Protein AF-X1C020-F1 (afdb_monomer_lite)

Secondary structure (DSSP, 8-state):
----PBPPHHHHHHHH-BTTB--GGG-TTS-HHHHHHH--GGG-BHHHHHHHHHHHHEETTTTEEPHHHHHHHSTTTT--HHHHHHHHHHHHHHHHHHTT--HHHHHHHHHTTT-SSGGG--HHHHHHHHHHHHT------

Organism: NCBI:txid412755

pLDDT: mean 83.7, std 11.17, range [45.34, 94.75]

Foldseek 3Di:
DPPQAAADPVLLCQADNDDPGHHVLRDQQDEPVNNVVCPDNRVHGNVSSVVQCCQAPNDVVVPGHHQVNVCVVPVVHGRYQVVLLVVLLVLLVVLCVVLVPDQVNVCVLCVVVPDRDSVPDHNVSSVVSNVCSVPDDPPPD

Sequence (141 aa):
ETEVEPASDKQKDFIYGVGDKKGIVDSHLITKAEVKRIGKAKDLSKEKASKILAWWWGDKDKNIVGEREKREKNPKVGESDLERREALMKEVLALMKKNYIHKPLQKKMYKKYQKDDIKDLAFEELEELKETLEHYVPDWK

Radius of gyration: 21.6 Å; chains: 1; bounding box: 48×32×69 Å

Structure (mmCIF, N/CA/C/O backbone):
data_AF-X1C020-F1
#
_entry.id   AF-X1C020-F1
#
loop_
_atom_site.group_PDB
_atom_site.id
_atom_site.type_symbol
_atom_site.label_atom_id
_atom_site.label_alt_id
_atom_site.label_comp_id
_atom_site.label_asym_id
_atom_site.label_entity_id
_atom_site.label_seq_id
_atom_site.pdbx_PDB_ins_code
_atom_site.Cartn_x
_atom_site.Cartn_y
_atom_site.Cartn_z
_atom_site.occupancy
_atom_site.B_iso_or_equiv
_atom_site.auth_seq_id
_atom_site.auth_comp_id
_atom_site.auth_asym_id
_atom_site.auth_atom_id
_atom_site.pdbx_PDB_model_num
ATOM 1 N N . GLU A 1 1 ? -9.989 -13.153 36.507 1.00 45.34 1 GLU A N 1
ATOM 2 C CA . GLU A 1 1 ? -9.694 -12.736 35.122 1.00 45.34 1 GLU A CA 1
ATOM 3 C C . GLU A 1 1 ? -9.921 -11.241 35.020 1.00 45.34 1 GLU A C 1
ATOM 5 O O . GLU A 1 1 ? -10.879 -10.755 35.605 1.00 45.34 1 GLU A O 1
ATOM 10 N N . THR A 1 2 ? -9.038 -10.495 34.364 1.00 55.66 2 THR A N 1
ATOM 11 C CA . THR A 1 2 ? -9.333 -9.105 34.001 1.00 55.66 2 THR A CA 1
ATOM 12 C C . THR A 1 2 ? -10.330 -9.145 32.851 1.00 55.66 2 THR A C 1
ATOM 14 O O . THR A 1 2 ? -9.967 -9.538 31.744 1.00 55.66 2 THR A O 1
ATOM 17 N N . GLU A 1 3 ? -11.590 -8.797 33.113 1.00 61.81 3 GLU A N 1
ATOM 18 C CA . GLU A 1 3 ? -12.581 -8.609 32.053 1.00 61.81 3 GLU A CA 1
ATOM 19 C C . GLU A 1 3 ? -12.056 -7.560 31.073 1.00 61.81 3 GLU A C 1
ATOM 21 O O . GLU A 1 3 ? -11.848 -6.393 31.412 1.00 61.81 3 GLU A O 1
ATOM 26 N N . VAL A 1 4 ? -11.782 -7.995 29.847 1.00 76.81 4 VAL A N 1
ATOM 27 C CA . VAL A 1 4 ? -11.331 -7.103 28.788 1.00 76.81 4 VAL A CA 1
ATOM 28 C C . VAL A 1 4 ? -12.571 -6.465 28.177 1.00 76.81 4 VAL A C 1
ATOM 30 O O . VAL A 1 4 ? -13.311 -7.114 27.441 1.00 76.81 4 VAL A O 1
ATOM 33 N N . GLU A 1 5 ? -12.797 -5.188 28.484 1.00 88.25 5 GLU A N 1
ATOM 34 C CA . GLU A 1 5 ? -13.943 -4.445 27.958 1.00 88.25 5 GLU A CA 1
ATOM 35 C C . GLU A 1 5 ? -13.882 -4.404 26.412 1.00 88.25 5 GLU A C 1
ATOM 37 O O . GLU A 1 5 ? -12.847 -4.015 25.838 1.00 88.25 5 GLU A O 1
ATOM 42 N N . PRO A 1 6 ? -14.955 -4.804 25.705 1.00 92.12 6 PRO A N 1
ATOM 43 C CA . PRO A 1 6 ? -14.989 -4.762 24.249 1.00 92.12 6 PRO A CA 1
ATOM 44 C C . PRO A 1 6 ? -14.949 -3.317 23.742 1.00 92.12 6 PRO A C 1
ATOM 46 O O . PRO A 1 6 ? -15.392 -2.386 24.412 1.00 92.12 6 PRO A O 1
ATOM 49 N N . ALA A 1 7 ? -14.420 -3.117 22.535 1.00 93.69 7 ALA A N 1
ATOM 50 C CA . ALA A 1 7 ? -14.436 -1.809 21.895 1.00 93.69 7 ALA A CA 1
ATOM 51 C C . ALA A 1 7 ? -15.876 -1.333 21.684 1.00 93.69 7 ALA A C 1
ATOM 53 O O . ALA A 1 7 ? -16.747 -2.120 21.295 1.00 93.69 7 ALA A O 1
ATOM 54 N N . SER A 1 8 ? -16.109 -0.038 21.901 1.00 94.38 8 SER A N 1
ATOM 55 C CA . SER A 1 8 ? -17.407 0.557 21.602 1.00 94.38 8 SER A CA 1
ATOM 56 C C . SER A 1 8 ? -17.663 0.536 20.100 1.00 94.38 8 SER A C 1
ATOM 58 O O . SER A 1 8 ? -16.724 0.539 19.298 1.00 94.38 8 SER A O 1
ATOM 60 N N . ASP A 1 9 ? -18.934 0.550 19.708 1.00 93.31 9 ASP A N 1
ATOM 61 C CA . ASP A 1 9 ? -19.298 0.551 18.289 1.00 93.31 9 ASP A CA 1
ATOM 62 C C . ASP A 1 9 ? -18.676 1.751 17.581 1.00 93.31 9 ASP A C 1
ATOM 64 O O . ASP A 1 9 ? -17.951 1.579 16.613 1.00 93.31 9 ASP A O 1
ATOM 68 N N . LYS A 1 10 ? -18.733 2.934 18.200 1.00 92.19 10 LYS A N 1
ATOM 69 C CA . LYS A 1 10 ? -18.061 4.135 17.690 1.00 92.19 10 LYS A CA 1
ATOM 70 C C . LYS A 1 10 ? -16.564 3.929 17.415 1.00 92.19 10 LYS A C 1
ATOM 72 O O . LYS A 1 10 ? -16.049 4.450 16.433 1.00 92.19 10 LYS A O 1
ATOM 77 N N . GLN A 1 11 ? -15.837 3.196 18.263 1.00 93.62 11 GLN A N 1
ATOM 78 C CA . GLN A 1 11 ? -14.420 2.902 18.015 1.00 93.62 11 GLN A CA 1
ATOM 79 C C . GLN A 1 11 ? -14.225 1.925 16.851 1.00 93.62 11 GLN A C 1
ATOM 81 O O . GLN A 1 11 ? -13.308 2.107 16.048 1.00 93.62 11 GLN A O 1
ATOM 86 N N . LYS A 1 12 ? -15.075 0.897 16.755 1.00 94.06 12 LYS A N 1
ATOM 87 C CA . LYS A 1 12 ? -15.059 -0.055 15.637 1.00 94.06 12 LYS A CA 1
ATOM 88 C C . LYS A 1 12 ? -15.375 0.658 14.328 1.00 94.06 12 LYS A C 1
ATOM 90 O O . LYS A 1 12 ? -14.661 0.437 13.359 1.00 94.06 12 LYS A O 1
ATOM 95 N N . ASP A 1 13 ? -16.336 1.571 14.334 1.00 94.75 13 ASP A N 1
ATOM 96 C CA . ASP A 1 13 ? -16.742 2.362 13.176 1.00 94.75 13 ASP A CA 1
ATOM 97 C C . ASP A 1 13 ? -15.577 3.183 12.615 1.00 94.75 13 ASP A C 1
ATOM 99 O O . ASP A 1 13 ? -15.361 3.222 11.408 1.00 94.75 13 ASP A O 1
ATOM 103 N N . PHE A 1 14 ? -14.761 3.798 13.476 1.00 94.19 14 PHE A N 1
ATOM 104 C CA . PHE A 1 14 ? -13.571 4.525 13.023 1.00 94.19 14 PHE A CA 1
ATOM 105 C C . PHE A 1 14 ? -12.480 3.608 12.454 1.00 94.19 14 PHE A C 1
ATOM 107 O O . PHE A 1 14 ? -11.713 4.029 11.588 1.00 94.19 14 PHE A O 1
ATOM 114 N N . ILE A 1 15 ? -12.375 2.369 12.937 1.00 94.44 15 ILE A N 1
ATOM 115 C CA . ILE A 1 15 ? -11.318 1.436 12.532 1.00 94.44 15 ILE A CA 1
ATOM 116 C C . ILE A 1 15 ? -11.705 0.661 11.270 1.00 94.44 15 ILE A C 1
ATOM 118 O O . ILE A 1 15 ? -10.877 0.541 10.371 1.00 94.44 15 ILE A O 1
ATOM 122 N N . TYR A 1 16 ? -12.939 0.171 11.188 1.00 94.00 16 TYR A N 1
ATOM 123 C CA . TYR A 1 16 ? -13.425 -0.720 10.130 1.00 94.00 16 TYR A CA 1
ATOM 124 C C . TYR A 1 16 ? -14.407 -0.065 9.161 1.00 94.00 16 TYR A C 1
ATOM 126 O O . TYR A 1 16 ? -14.684 -0.646 8.120 1.00 94.00 16 TYR A O 1
ATOM 134 N N . GLY A 1 17 ? -14.928 1.116 9.491 1.00 90.38 17 GLY A N 1
ATOM 135 C CA . GLY A 1 17 ? -15.954 1.769 8.693 1.00 90.38 17 GLY A CA 1
ATOM 136 C C . GLY A 1 17 ? -17.377 1.324 9.035 1.00 90.38 17 GLY A C 1
ATOM 137 O O . GLY A 1 17 ? -17.592 0.340 9.740 1.00 90.38 17 GLY A O 1
ATOM 138 N N . VAL A 1 18 ? -18.361 2.075 8.532 1.00 89.19 18 VAL A N 1
ATOM 139 C CA . VAL A 1 18 ? -19.802 1.778 8.642 1.00 89.19 18 VAL A CA 1
ATOM 140 C C . VAL A 1 18 ? -20.507 2.191 7.364 1.00 89.19 18 VAL A C 1
ATOM 142 O O . VAL A 1 18 ? -20.425 3.355 6.961 1.00 89.19 18 VAL A O 1
ATOM 145 N N . GLY A 1 19 ? -21.256 1.262 6.765 1.00 82.69 19 GLY A N 1
ATOM 146 C CA . GLY A 1 19 ? -21.907 1.494 5.476 1.00 82.69 19 GLY A CA 1
ATOM 147 C C . GLY A 1 19 ? -20.865 1.899 4.434 1.00 82.69 19 GLY A C 1
ATOM 148 O O . GLY A 1 19 ? -19.885 1.187 4.238 1.00 82.69 19 GLY A O 1
ATOM 149 N N . ASP A 1 20 ? -21.035 3.078 3.838 1.00 78.94 20 ASP A N 1
ATOM 150 C CA . ASP A 1 20 ? -20.106 3.623 2.838 1.00 78.94 20 ASP A CA 1
ATOM 151 C C . ASP A 1 20 ? -18.895 4.363 3.442 1.00 78.94 20 ASP A C 1
ATOM 153 O O . ASP A 1 20 ? -17.988 4.790 2.721 1.00 78.94 20 ASP A O 1
ATOM 157 N N . LYS A 1 21 ? -18.860 4.564 4.767 1.00 79.81 21 LYS A N 1
ATOM 158 C CA . LYS A 1 21 ? -17.747 5.257 5.428 1.00 79.81 21 LYS A CA 1
ATOM 159 C C . LYS A 1 21 ? -16.585 4.295 5.618 1.00 79.81 21 LYS A C 1
ATOM 161 O O . LYS A 1 21 ? -16.703 3.354 6.390 1.00 79.81 21 LYS A O 1
ATOM 166 N N . LYS A 1 22 ? -15.461 4.586 4.965 1.00 87.19 22 LYS A N 1
ATOM 167 C CA . LYS A 1 22 ? -14.202 3.838 5.081 1.00 87.19 22 LYS A CA 1
ATOM 168 C C . LYS A 1 22 ? -13.538 4.032 6.443 1.00 87.19 22 LYS A C 1
ATOM 170 O O . LYS A 1 22 ? -13.455 5.161 6.935 1.00 87.19 22 LYS A O 1
ATOM 175 N N . GLY A 1 23 ? -13.040 2.940 7.017 1.00 90.44 23 GLY A N 1
ATOM 176 C CA . GLY A 1 23 ? -12.269 2.955 8.258 1.00 90.44 23 GLY A CA 1
ATOM 177 C C . GLY A 1 23 ? -10.765 3.101 8.029 1.00 90.44 23 GLY A C 1
ATOM 178 O O . GLY A 1 23 ? -10.279 3.206 6.903 1.00 90.44 23 GLY A O 1
ATOM 179 N N . ILE A 1 24 ? -10.005 3.052 9.124 1.00 92.56 24 ILE A N 1
ATOM 180 C CA . ILE A 1 24 ? -8.538 2.950 9.102 1.00 92.56 24 ILE A CA 1
ATOM 181 C C . ILE A 1 24 ? -8.072 1.784 8.221 1.00 92.56 24 ILE A C 1
ATOM 183 O O . ILE A 1 24 ? -7.138 1.953 7.442 1.00 92.56 24 ILE A O 1
ATOM 187 N N . VAL A 1 25 ? -8.725 0.621 8.317 1.00 89.50 25 VAL A N 1
ATOM 188 C CA . VAL A 1 25 ? -8.330 -0.591 7.577 1.00 89.50 25 VAL A CA 1
ATOM 189 C C . VAL A 1 25 ? -8.495 -0.480 6.060 1.00 89.50 25 VAL A C 1
ATOM 191 O O . VAL A 1 25 ? -7.864 -1.240 5.330 1.00 89.50 25 VAL A O 1
ATOM 194 N N . ASP A 1 26 ? -9.301 0.474 5.595 1.00 85.00 26 ASP A N 1
ATOM 195 C CA . ASP A 1 26 ? -9.553 0.737 4.175 1.00 85.00 26 ASP A CA 1
ATOM 196 C C . ASP A 1 26 ? -8.696 1.886 3.631 1.00 85.00 26 ASP A C 1
ATOM 198 O O . ASP A 1 26 ? -8.864 2.315 2.485 1.00 85.00 26 ASP A O 1
ATOM 202 N N . SER A 1 27 ? -7.813 2.449 4.459 1.00 84.62 27 SER A N 1
ATOM 203 C CA . SER A 1 27 ? -6.924 3.515 4.025 1.00 84.62 27 SER A CA 1
ATOM 204 C C . SER A 1 27 ? -5.917 3.002 2.993 1.00 84.62 27 SER A C 1
ATOM 206 O O . SER A 1 27 ? -5.234 2.006 3.198 1.00 84.62 27 SER A O 1
ATOM 208 N N . HIS A 1 28 ? -5.737 3.750 1.911 1.00 77.38 28 HIS A N 1
ATOM 209 C CA . HIS A 1 28 ? -4.645 3.522 0.962 1.00 77.38 28 HIS A CA 1
ATOM 210 C C . HIS A 1 28 ? -3.255 3.744 1.588 1.00 77.38 28 HIS A C 1
ATOM 212 O O . HIS A 1 28 ? -2.251 3.360 1.013 1.00 77.38 28 HIS A O 1
ATOM 218 N N . LEU A 1 29 ? -3.184 4.343 2.781 1.00 81.25 29 LEU A N 1
ATOM 219 C CA . LEU A 1 29 ? -1.935 4.532 3.517 1.00 81.25 29 LEU A CA 1
ATOM 220 C C . LEU A 1 29 ? -1.677 3.416 4.534 1.00 81.25 29 LEU A C 1
ATOM 222 O O . LEU A 1 29 ? -0.606 3.355 5.155 1.00 81.25 29 LEU A O 1
ATOM 226 N N . ILE A 1 30 ? -2.690 2.575 4.783 1.00 80.56 30 ILE A N 1
ATOM 227 C CA . ILE A 1 30 ? -2.549 1.440 5.679 1.00 80.56 30 ILE A CA 1
ATOM 228 C C . ILE A 1 30 ? -2.030 0.239 4.904 1.00 80.56 30 ILE A C 1
ATOM 230 O O . ILE A 1 30 ? -2.447 -0.074 3.789 1.00 80.56 30 ILE A O 1
ATOM 234 N N . THR A 1 31 ? -1.094 -0.472 5.510 1.00 77.69 31 THR A N 1
ATOM 235 C CA . THR A 1 31 ? -0.559 -1.691 4.918 1.00 77.69 31 THR A CA 1
ATOM 236 C C . THR A 1 31 ? -1.469 -2.876 5.231 1.00 77.69 31 THR A C 1
ATOM 238 O O . THR A 1 31 ? -2.075 -2.969 6.302 1.00 77.69 31 THR A O 1
ATOM 241 N N . LYS A 1 32 ? -1.485 -3.881 4.345 1.00 78.31 32 LYS A N 1
ATOM 242 C CA . LYS A 1 32 ? -2.178 -5.157 4.611 1.00 78.31 32 LYS A CA 1
ATOM 243 C C . LYS A 1 32 ? -1.718 -5.810 5.926 1.00 78.31 32 LYS A C 1
ATOM 245 O O . LYS A 1 32 ? -2.489 -6.526 6.562 1.00 78.31 32 LYS A O 1
ATOM 250 N N . ALA A 1 33 ? -0.470 -5.581 6.344 1.00 74.69 33 ALA A N 1
ATOM 251 C CA . ALA A 1 33 ? 0.070 -6.084 7.606 1.00 74.69 33 ALA A CA 1
ATOM 252 C C . ALA A 1 33 ? -0.549 -5.384 8.824 1.00 74.69 33 ALA A C 1
ATOM 254 O O . ALA A 1 33 ? -0.881 -6.036 9.813 1.00 74.69 33 ALA A O 1
ATOM 255 N N . GLU A 1 34 ? -0.742 -4.071 8.750 1.00 84.31 34 GLU A N 1
ATOM 256 C CA . GLU A 1 34 ? -1.387 -3.296 9.810 1.00 84.31 34 GLU A CA 1
ATOM 257 C C . GLU A 1 34 ? -2.861 -3.666 9.948 1.00 84.31 34 GLU A C 1
ATOM 259 O O . GLU A 1 34 ? -3.314 -3.904 11.066 1.00 84.31 34 GLU A O 1
ATOM 264 N N . VAL A 1 35 ? -3.567 -3.872 8.832 1.00 86.06 35 VAL A N 1
ATOM 265 C CA . VAL A 1 35 ? -4.936 -4.417 8.834 1.00 86.06 35 VAL A CA 1
ATOM 266 C C . VAL A 1 35 ? -5.000 -5.765 9.567 1.00 86.06 35 VAL A C 1
ATOM 268 O O . VAL A 1 35 ? -5.858 -5.973 10.425 1.00 86.06 35 VAL A O 1
ATOM 271 N N . LYS A 1 36 ? -4.046 -6.673 9.313 1.00 83.12 36 LYS A N 1
ATOM 272 C CA . LYS A 1 36 ? -3.967 -7.964 10.024 1.00 83.12 36 LYS A CA 1
ATOM 273 C C . LYS A 1 36 ? -3.691 -7.806 11.524 1.00 83.12 36 LYS A C 1
ATOM 275 O O . LYS A 1 36 ? -4.270 -8.542 12.317 1.00 83.12 36 LYS A O 1
ATOM 280 N N . ARG A 1 37 ? -2.827 -6.862 11.927 1.00 87.12 37 ARG A N 1
ATOM 281 C CA . ARG A 1 37 ? -2.522 -6.585 13.349 1.00 87.12 37 ARG A CA 1
ATOM 282 C C . ARG A 1 37 ? -3.717 -5.989 14.091 1.00 87.12 37 ARG A C 1
ATOM 284 O O . ARG A 1 37 ? -3.930 -6.297 15.269 1.00 87.12 37 ARG A O 1
ATOM 291 N N . ILE A 1 38 ? -4.497 -5.152 13.408 1.00 90.81 38 ILE A N 1
ATOM 292 C CA . ILE A 1 38 ? -5.750 -4.593 13.920 1.00 90.81 38 ILE A CA 1
ATOM 293 C C . ILE A 1 38 ? -6.723 -5.736 14.253 1.00 90.81 38 ILE A C 1
ATOM 295 O O . ILE A 1 38 ? -7.181 -5.825 15.398 1.00 90.81 38 ILE A O 1
ATOM 299 N N . GLY A 1 39 ? -6.896 -6.689 13.334 1.00 89.69 39 GLY A N 1
ATOM 300 C CA . GLY A 1 39 ? -7.674 -7.910 13.553 1.00 89.69 39 GLY A CA 1
ATOM 301 C C . GLY A 1 39 ? -9.127 -7.773 13.097 1.00 89.69 39 GLY A C 1
ATOM 302 O O 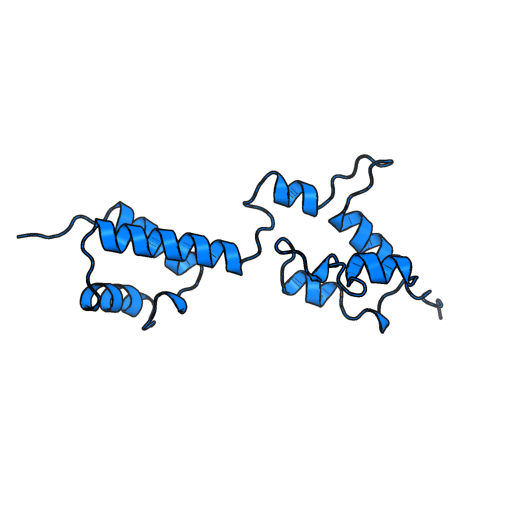. GLY A 1 39 ? -9.406 -7.075 12.128 1.00 89.69 39 GLY A O 1
ATOM 303 N N . LYS A 1 40 ? -10.052 -8.486 13.751 1.00 90.75 40 LYS A N 1
ATOM 304 C CA . LYS A 1 40 ? -11.494 -8.421 13.455 1.00 90.75 40 LYS A CA 1
ATOM 305 C C . LYS A 1 40 ? -12.208 -7.531 14.468 1.00 90.75 40 LYS A C 1
ATOM 307 O O . LYS A 1 40 ? -11.852 -7.519 15.644 1.00 90.75 40 LYS A O 1
ATOM 312 N N . ALA A 1 41 ? -13.280 -6.867 14.038 1.00 88.06 41 ALA A N 1
ATOM 313 C CA . ALA A 1 41 ? -14.058 -5.955 14.882 1.00 88.06 41 ALA A CA 1
ATOM 314 C C . ALA A 1 41 ? -14.605 -6.602 16.163 1.00 88.06 41 ALA A C 1
ATOM 316 O O . ALA A 1 41 ? -14.648 -5.960 17.210 1.00 88.06 41 ALA A O 1
ATOM 317 N N . LYS A 1 42 ? -14.982 -7.883 16.088 1.00 87.56 42 LYS A N 1
ATOM 318 C CA . LYS A 1 42 ? -15.520 -8.652 17.218 1.00 87.56 42 LYS A CA 1
ATOM 319 C C . LYS A 1 42 ? -14.496 -8.961 18.317 1.00 87.56 42 LYS A C 1
ATOM 321 O O . LYS A 1 42 ? -14.885 -9.129 19.462 1.00 87.56 42 LYS A O 1
ATOM 326 N N . ASP A 1 43 ? -13.211 -9.008 17.968 1.00 88.44 43 ASP A N 1
ATOM 327 C CA . ASP A 1 43 ? -12.121 -9.391 18.877 1.00 88.44 43 ASP A 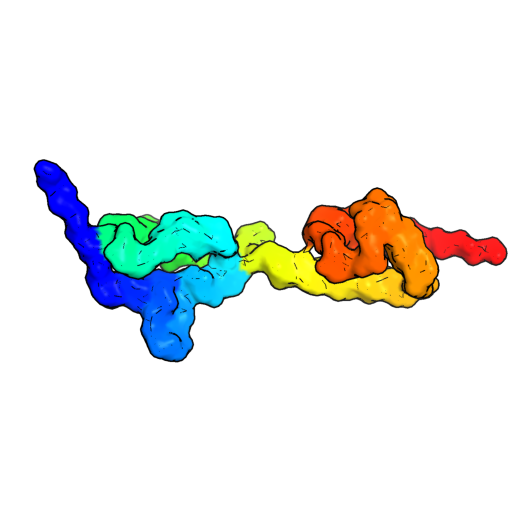CA 1
ATOM 328 C C . ASP A 1 43 ? -11.381 -8.145 19.406 1.00 88.44 43 ASP A C 1
ATOM 330 O O . ASP A 1 43 ? -10.321 -8.235 20.029 1.00 88.44 43 ASP A O 1
ATOM 334 N N . LEU A 1 44 ? -11.902 -6.952 19.098 1.00 91.56 44 LEU A N 1
ATOM 335 C CA . LEU A 1 44 ? -11.261 -5.691 19.415 1.00 91.56 44 LEU A CA 1
ATOM 336 C C . LEU A 1 44 ? -11.678 -5.217 20.809 1.00 91.56 44 LEU A C 1
ATOM 338 O O . LEU A 1 44 ? -12.850 -4.929 21.047 1.00 91.56 44 LEU A O 1
ATOM 342 N N . SER A 1 45 ? -10.708 -5.085 21.714 1.00 93.81 45 SER A N 1
ATOM 343 C CA . SER A 1 45 ? -10.918 -4.474 23.028 1.00 93.81 45 SER A CA 1
ATOM 344 C C . SER A 1 45 ? -10.891 -2.950 22.959 1.00 93.81 45 SER A C 1
ATOM 346 O O . SER A 1 45 ? -10.248 -2.365 22.082 1.00 93.81 45 SER A O 1
ATOM 348 N N . LYS A 1 46 ? -11.539 -2.294 23.923 1.00 93.00 46 LYS A N 1
ATOM 349 C CA . LYS A 1 46 ? -11.581 -0.831 24.041 1.00 93.00 46 LYS A CA 1
ATOM 350 C C . LYS A 1 46 ? -10.193 -0.211 24.120 1.00 93.00 46 LYS A C 1
ATOM 352 O O . LYS A 1 46 ? -9.925 0.786 23.454 1.00 93.00 46 LYS A O 1
ATOM 357 N N . GLU A 1 47 ? -9.294 -0.823 24.888 1.00 91.75 47 GLU A N 1
ATOM 358 C CA . GLU A 1 47 ? -7.914 -0.357 25.026 1.00 91.75 47 GLU A CA 1
ATOM 359 C C . GLU A 1 47 ? -7.144 -0.483 23.705 1.00 91.75 47 GLU A C 1
ATOM 361 O O . GLU A 1 47 ? -6.491 0.467 23.267 1.00 91.75 47 GLU A O 1
ATOM 366 N N . LYS A 1 48 ? -7.254 -1.636 23.029 1.00 92.69 48 LYS A N 1
ATOM 367 C CA . LYS A 1 48 ? -6.595 -1.858 21.737 1.00 92.69 48 LYS A CA 1
ATOM 368 C C . LYS A 1 48 ? -7.130 -0.893 20.680 1.00 92.69 48 LYS A C 1
ATOM 370 O O . LYS A 1 48 ? -6.341 -0.319 19.933 1.00 92.69 48 LYS A O 1
ATOM 375 N N . ALA A 1 49 ? -8.442 -0.674 20.648 1.00 93.50 49 ALA A N 1
ATOM 376 C CA . ALA A 1 49 ? -9.072 0.279 19.747 1.00 93.50 49 ALA A CA 1
ATOM 377 C C . ALA A 1 49 ? -8.559 1.705 19.978 1.00 93.50 49 ALA A C 1
ATOM 379 O O . ALA A 1 49 ? -8.125 2.357 19.032 1.00 93.50 49 ALA A O 1
ATOM 380 N N . SER A 1 50 ? -8.517 2.164 21.232 1.00 93.06 50 SER A N 1
ATOM 381 C CA . SER A 1 50 ? -7.965 3.478 21.581 1.00 93.06 50 SER A CA 1
ATOM 382 C C . SER A 1 50 ? -6.506 3.630 21.152 1.00 93.06 50 SER A C 1
ATOM 384 O O . SER A 1 50 ? -6.143 4.675 20.619 1.00 93.06 50 SER A O 1
ATOM 386 N N . LYS A 1 51 ? -5.677 2.588 21.314 1.00 92.31 51 LYS A N 1
ATOM 387 C CA . LYS A 1 51 ? -4.281 2.598 20.842 1.00 92.31 51 LYS A CA 1
ATOM 388 C C . LYS A 1 51 ? -4.186 2.728 19.322 1.00 92.31 51 LYS A C 1
ATOM 390 O O . LYS A 1 51 ? -3.382 3.518 18.845 1.00 92.31 51 LYS A O 1
ATOM 395 N N . ILE A 1 52 ? -5.006 1.993 18.567 1.00 94.00 52 ILE A N 1
ATOM 396 C CA . ILE A 1 52 ? -5.039 2.078 17.095 1.00 94.00 52 ILE A CA 1
ATOM 397 C C . ILE A 1 52 ? -5.476 3.475 16.646 1.00 94.00 52 ILE A C 1
ATOM 399 O O . ILE A 1 52 ? -4.846 4.057 15.766 1.00 94.00 52 ILE A O 1
ATOM 403 N N . LEU A 1 53 ? -6.521 4.026 17.268 1.00 93.62 53 LEU A N 1
ATOM 404 C CA . LEU A 1 53 ? -7.025 5.361 16.950 1.00 93.62 53 LEU A CA 1
ATOM 405 C C . LEU A 1 53 ? -5.979 6.438 17.240 1.00 93.62 53 LEU A C 1
ATOM 407 O O . LEU A 1 53 ? -5.713 7.260 16.370 1.00 93.62 53 LEU A O 1
ATOM 411 N N . ALA A 1 54 ? -5.348 6.399 18.416 1.00 92.12 54 ALA A N 1
ATOM 412 C CA . ALA A 1 54 ? -4.301 7.345 18.791 1.00 92.12 54 ALA A CA 1
ATOM 413 C C . ALA A 1 54 ? -3.049 7.201 17.915 1.00 92.12 54 ALA A C 1
ATOM 415 O O . ALA A 1 54 ? -2.438 8.196 17.542 1.00 92.12 54 ALA A O 1
ATOM 416 N N . TRP A 1 55 ? -2.670 5.976 17.545 1.00 92.12 55 TRP A N 1
ATOM 417 C CA . TRP A 1 55 ? -1.569 5.745 16.613 1.00 92.12 55 TRP A CA 1
ATOM 418 C C . TRP A 1 55 ? -1.865 6.348 15.239 1.00 92.12 55 TRP A C 1
ATOM 420 O O . TRP A 1 55 ? -1.035 7.074 14.698 1.00 92.12 55 TRP A O 1
ATOM 430 N N . TRP A 1 56 ? -3.044 6.080 14.679 1.00 93.19 56 TRP A N 1
ATOM 431 C CA . TRP A 1 56 ? -3.373 6.496 13.320 1.00 93.19 56 TRP A CA 1
ATOM 432 C C . TRP A 1 56 ? -3.667 7.996 13.210 1.00 93.19 56 TRP A C 1
ATOM 434 O O . TRP A 1 56 ? -3.114 8.669 12.341 1.00 93.19 56 TRP A O 1
ATOM 444 N N . TRP A 1 57 ? -4.503 8.524 14.108 1.00 91.44 57 TRP A N 1
ATOM 445 C CA . TRP A 1 57 ? -4.988 9.909 14.084 1.00 91.44 57 TRP A CA 1
ATOM 446 C C . TRP A 1 57 ? -4.174 10.873 14.945 1.00 91.44 57 TRP A C 1
ATOM 448 O O . TRP A 1 57 ? -4.286 12.083 14.765 1.00 91.44 57 TRP A O 1
ATOM 458 N N . GLY A 1 58 ? -3.342 10.355 15.847 1.00 91.00 58 GLY A N 1
ATOM 459 C CA . GLY A 1 58 ? -2.633 11.170 16.822 1.00 91.00 58 GLY A CA 1
ATOM 460 C C . GLY A 1 58 ? -3.517 11.576 17.997 1.00 91.00 58 GLY A C 1
ATOM 461 O O . GLY A 1 58 ? -4.659 11.139 18.143 1.00 91.00 58 GLY A O 1
ATOM 462 N N . ASP A 1 59 ? -2.961 12.431 18.845 1.00 86.06 59 ASP A N 1
ATOM 463 C CA . ASP A 1 59 ? -3.628 13.015 20.005 1.00 86.06 59 ASP A CA 1
ATOM 464 C C . ASP A 1 59 ? -3.187 14.478 20.117 1.00 86.06 59 ASP A C 1
ATOM 466 O O . ASP A 1 59 ? -2.046 14.768 20.483 1.00 86.06 59 ASP A O 1
ATOM 470 N N . LYS A 1 60 ? -4.082 15.403 19.750 1.00 76.44 60 LYS A N 1
ATOM 471 C CA . LYS A 1 60 ? -3.777 16.841 19.716 1.00 76.44 60 LYS A CA 1
ATOM 472 C C . LYS A 1 60 ? -3.547 17.414 21.108 1.00 76.44 60 LYS A C 1
ATOM 474 O O . LYS A 1 60 ? -2.645 18.227 21.271 1.00 76.44 60 LYS A O 1
ATOM 479 N N . ASP A 1 61 ? -4.293 16.942 22.102 1.00 81.44 61 ASP A N 1
ATOM 480 C CA . ASP A 1 61 ? -4.172 17.412 23.484 1.00 81.44 61 ASP A CA 1
ATOM 481 C C . ASP A 1 61 ? -2.820 17.003 24.090 1.00 81.44 61 ASP A C 1
ATOM 483 O O . ASP A 1 61 ? -2.307 17.654 24.999 1.00 81.44 61 ASP A O 1
ATOM 487 N N . LYS A 1 62 ? -2.202 15.948 23.542 1.00 80.88 62 LYS A N 1
ATOM 488 C CA . LYS A 1 62 ? -0.869 15.461 23.924 1.00 80.88 62 LYS A CA 1
ATOM 489 C C . LYS A 1 62 ? 0.233 15.797 22.919 1.00 80.88 62 LYS A C 1
ATOM 491 O O . LYS A 1 62 ? 1.343 15.289 23.063 1.00 80.88 62 LYS A O 1
ATOM 496 N N . ASN A 1 63 ? -0.046 16.624 21.909 1.00 83.44 63 ASN A N 1
ATOM 497 C CA . ASN A 1 63 ? 0.888 16.949 20.823 1.00 83.44 63 ASN A CA 1
ATOM 498 C C . ASN A 1 63 ? 1.484 15.713 20.107 1.00 83.44 63 ASN A C 1
ATOM 500 O O . ASN A 1 63 ? 2.620 15.741 19.633 1.00 83.44 63 ASN A O 1
ATOM 504 N N . ILE A 1 64 ? 0.731 14.613 20.012 1.00 85.25 64 ILE A N 1
ATOM 505 C CA . ILE A 1 64 ? 1.142 13.399 19.299 1.00 85.25 64 ILE A CA 1
ATOM 506 C C . ILE A 1 64 ? 0.642 13.485 17.859 1.00 85.25 64 ILE A C 1
ATOM 508 O O . ILE A 1 64 ? -0.562 13.466 17.609 1.00 85.25 64 ILE A O 1
ATOM 512 N N . VAL A 1 65 ? 1.568 13.524 16.903 1.00 86.94 65 VAL A N 1
ATOM 513 C CA . VAL A 1 65 ? 1.246 13.481 15.470 1.00 86.94 65 VAL A CA 1
ATOM 514 C C . VAL A 1 65 ? 0.867 12.057 15.062 1.00 86.94 65 VAL A C 1
ATOM 516 O O . VAL A 1 65 ? 1.624 11.110 15.311 1.00 86.94 65 VAL A O 1
ATOM 519 N N . GLY A 1 66 ? -0.285 11.918 14.407 1.00 90.06 66 GLY A N 1
ATOM 520 C CA . GLY A 1 66 ? -0.789 10.642 13.912 1.00 90.06 66 GLY A CA 1
ATOM 521 C C . GLY A 1 66 ? 0.058 10.061 12.789 1.00 90.06 66 GLY A C 1
ATOM 522 O O . GLY A 1 66 ? 0.644 10.779 11.980 1.00 90.06 66 GLY A O 1
ATOM 523 N N . GLU A 1 67 ? 0.105 8.736 12.722 1.00 87.75 67 GLU A N 1
ATOM 524 C CA . GLU A 1 67 ? 0.815 8.008 11.680 1.00 87.75 67 GLU A CA 1
ATOM 525 C C . GLU A 1 67 ? 0.282 8.358 10.288 1.00 87.75 67 GLU A C 1
ATOM 527 O O . GLU A 1 67 ? 1.070 8.547 9.367 1.00 87.75 67 GLU A O 1
ATOM 532 N N . ARG A 1 68 ? -1.034 8.558 10.147 1.00 88.00 68 ARG A N 1
ATOM 533 C CA . ARG A 1 68 ? -1.632 9.039 8.900 1.00 88.00 68 ARG A CA 1
ATOM 534 C C . ARG A 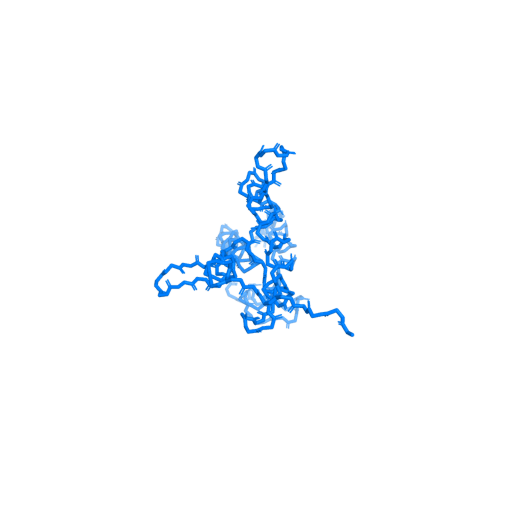1 68 ? -1.001 10.356 8.444 1.00 88.00 68 ARG A C 1
ATOM 536 O O . ARG A 1 68 ? -0.572 10.469 7.305 1.00 88.00 68 ARG A O 1
ATOM 543 N N . GLU A 1 69 ? -0.906 11.329 9.345 1.00 87.25 69 GLU A N 1
ATOM 544 C CA . GLU A 1 69 ? -0.377 12.659 9.035 1.00 87.25 69 GLU A CA 1
ATOM 545 C C . GLU A 1 69 ? 1.119 12.612 8.675 1.00 87.25 69 GLU A C 1
ATOM 547 O O . GLU A 1 69 ? 1.564 13.317 7.770 1.00 87.25 69 GLU A O 1
ATOM 552 N N . LYS A 1 70 ? 1.906 11.747 9.333 1.00 84.06 70 LYS A N 1
ATOM 553 C CA . LYS A 1 70 ? 3.317 11.515 8.966 1.00 84.06 70 LYS A CA 1
ATOM 554 C C . LYS A 1 70 ? 3.443 10.959 7.551 1.00 84.06 70 LYS A C 1
ATOM 556 O O . LYS A 1 70 ? 4.330 11.376 6.808 1.00 84.06 70 LYS A O 1
ATOM 561 N N . ARG A 1 71 ? 2.555 10.026 7.209 1.00 80.12 71 ARG A N 1
ATOM 562 C CA . ARG A 1 71 ? 2.543 9.326 5.926 1.00 80.12 71 ARG A CA 1
ATOM 563 C C . ARG A 1 71 ? 2.100 10.222 4.775 1.00 80.12 71 ARG A C 1
ATOM 565 O O . ARG A 1 71 ? 2.692 10.203 3.705 1.00 80.12 71 ARG A O 1
ATOM 572 N N . GLU A 1 72 ? 1.135 11.097 5.042 1.00 77.00 72 GLU A N 1
ATOM 573 C CA . GLU A 1 72 ? 0.694 12.129 4.099 1.00 77.00 72 GLU A CA 1
ATOM 574 C C . GLU A 1 72 ? 1.777 13.197 3.844 1.00 77.00 72 GLU A C 1
ATOM 576 O O . GLU A 1 72 ? 1.934 13.649 2.713 1.00 77.00 72 GLU A O 1
ATOM 581 N N . LYS A 1 73 ? 2.552 13.606 4.864 1.00 74.56 73 LYS A N 1
ATOM 582 C CA . LYS A 1 73 ? 3.591 14.652 4.720 1.00 74.56 73 LYS A CA 1
ATOM 583 C C . LYS A 1 73 ? 4.899 14.163 4.101 1.00 74.56 73 LYS A C 1
ATOM 585 O O . LYS A 1 73 ? 5.641 14.965 3.538 1.00 74.56 73 LYS A O 1
ATOM 590 N N . ASN A 1 74 ? 5.212 12.880 4.233 1.00 63.88 74 ASN A N 1
ATOM 591 C CA . ASN A 1 74 ? 6.371 12.268 3.606 1.00 63.88 74 ASN A CA 1
ATOM 592 C C . ASN A 1 74 ? 5.929 10.946 2.975 1.00 63.88 74 ASN A C 1
ATOM 594 O O . ASN A 1 74 ? 5.935 9.933 3.675 1.00 63.88 74 ASN A O 1
ATOM 598 N N . PRO A 1 75 ? 5.589 10.929 1.673 1.00 54.69 75 PRO A N 1
ATOM 599 C CA . PRO A 1 75 ? 5.030 9.752 1.015 1.00 54.69 75 PRO A CA 1
ATOM 600 C C . PRO A 1 75 ? 5.981 8.552 0.998 1.00 54.69 75 PRO A C 1
ATOM 602 O O . PRO A 1 75 ? 5.540 7.456 0.689 1.00 54.69 75 PRO A O 1
ATOM 605 N N . LYS A 1 76 ? 7.255 8.688 1.416 1.00 52.78 76 LYS A N 1
ATOM 606 C CA . LYS A 1 76 ? 8.143 7.547 1.720 1.00 52.78 76 LYS A CA 1
ATOM 607 C C . LYS A 1 76 ? 7.700 6.739 2.946 1.00 52.78 76 LYS A C 1
ATOM 609 O O . LYS A 1 76 ? 8.013 5.554 3.049 1.00 52.78 76 LYS A O 1
ATOM 614 N N . VAL A 1 77 ? 6.881 7.301 3.827 1.00 51.84 77 VAL A N 1
ATOM 615 C CA . VAL A 1 77 ? 6.224 6.593 4.927 1.00 51.84 77 VAL A CA 1
ATOM 616 C C . VAL A 1 77 ? 4.762 6.418 4.515 1.00 51.84 77 VAL A C 1
ATOM 618 O O . VAL A 1 77 ? 4.078 7.392 4.272 1.00 51.84 77 VAL A O 1
ATOM 621 N N . GLY A 1 78 ? 4.279 5.181 4.389 1.00 49.16 78 GLY A N 1
ATOM 622 C CA . GLY A 1 78 ? 2.849 4.886 4.270 1.00 49.16 78 GLY A CA 1
ATOM 623 C C . GLY A 1 78 ? 2.086 5.244 3.007 1.00 49.16 78 GLY A C 1
ATOM 624 O O . GLY A 1 78 ? 0.903 5.483 3.111 1.00 49.16 78 GLY A O 1
ATOM 625 N N . GLU A 1 79 ? 2.684 5.198 1.834 1.00 53.69 79 GLU A N 1
ATOM 626 C CA . GLU A 1 79 ? 1.928 4.794 0.639 1.00 53.69 79 GLU A CA 1
ATOM 627 C C . GLU A 1 79 ? 1.646 3.284 0.772 1.00 53.69 79 GLU A C 1
ATOM 629 O O . GLU A 1 79 ? 2.502 2.544 1.285 1.00 53.69 79 GLU A O 1
ATOM 634 N N . SER A 1 80 ? 0.481 2.791 0.328 1.00 60.31 80 SER A N 1
ATOM 635 C CA . SER A 1 80 ? 0.337 1.342 0.206 1.00 60.31 80 SER A CA 1
ATOM 636 C C . SER A 1 80 ? 1.332 0.851 -0.836 1.00 60.31 80 SER A C 1
ATOM 638 O O . SER A 1 80 ? 1.475 1.403 -1.924 1.00 60.31 80 SER A O 1
ATOM 640 N N . ASP A 1 81 ? 2.018 -0.227 -0.495 1.00 58.41 81 ASP A N 1
ATOM 641 C CA . ASP A 1 81 ? 3.034 -0.870 -1.325 1.00 58.41 81 ASP A CA 1
ATOM 642 C C . ASP A 1 81 ? 2.566 -1.139 -2.771 1.00 58.41 81 ASP A C 1
ATOM 644 O O . ASP A 1 81 ? 3.332 -1.069 -3.729 1.00 58.41 81 ASP A O 1
ATOM 648 N N . LEU A 1 82 ? 1.260 -1.367 -2.940 1.00 64.19 82 LEU A N 1
ATOM 649 C CA . LEU A 1 82 ? 0.648 -1.619 -4.237 1.00 64.19 82 LEU A CA 1
ATOM 650 C C . LEU A 1 82 ? 0.662 -0.378 -5.143 1.00 64.19 82 LEU A C 1
ATOM 652 O O . LEU A 1 82 ? 0.985 -0.490 -6.321 1.00 64.19 82 LEU A O 1
ATOM 656 N N . GLU A 1 83 ? 0.351 0.797 -4.599 1.00 63.78 83 GLU A N 1
ATOM 657 C CA . GLU A 1 83 ? 0.335 2.059 -5.346 1.00 63.78 83 GLU A CA 1
ATOM 658 C C . GLU A 1 83 ? 1.750 2.515 -5.690 1.00 63.78 83 GLU A C 1
ATOM 660 O O . GLU A 1 83 ? 2.000 2.930 -6.824 1.00 63.78 83 GLU A O 1
ATOM 665 N N . ARG A 1 84 ? 2.697 2.342 -4.757 1.00 70.19 84 ARG A N 1
ATOM 666 C CA . ARG A 1 84 ? 4.120 2.606 -5.025 1.00 70.19 84 ARG A CA 1
ATOM 667 C C . ARG A 1 84 ? 4.608 1.803 -6.210 1.00 70.19 84 ARG A C 1
ATOM 669 O O . ARG A 1 84 ? 5.218 2.324 -7.140 1.00 70.19 84 ARG A O 1
ATOM 676 N N . ARG A 1 85 ? 4.300 0.511 -6.176 1.00 78.81 85 ARG A N 1
ATOM 677 C CA . ARG A 1 85 ? 4.684 -0.441 -7.202 1.00 78.81 85 ARG A CA 1
ATOM 678 C C . ARG A 1 85 ? 4.025 -0.133 -8.537 1.00 78.81 85 ARG A C 1
ATOM 680 O O . ARG A 1 85 ? 4.686 -0.215 -9.565 1.00 78.81 85 ARG A O 1
ATOM 687 N N . GLU A 1 86 ? 2.754 0.254 -8.548 1.00 80.62 86 GLU A N 1
ATOM 688 C CA . GLU A 1 86 ? 2.083 0.667 -9.782 1.00 80.62 86 GLU A CA 1
ATOM 689 C C . GLU A 1 86 ? 2.674 1.945 -10.384 1.00 80.62 86 GLU A C 1
ATOM 691 O O . GLU A 1 86 ? 2.834 2.022 -11.605 1.00 80.62 86 GLU A O 1
ATOM 696 N N . ALA A 1 87 ? 2.997 2.940 -9.555 1.00 83.75 87 ALA A N 1
ATOM 697 C CA . ALA A 1 87 ? 3.640 4.172 -10.000 1.00 83.75 87 ALA A CA 1
ATOM 698 C C . ALA A 1 87 ? 5.016 3.874 -10.608 1.00 83.75 87 ALA A C 1
ATOM 700 O O . ALA A 1 87 ? 5.286 4.233 -11.756 1.00 83.75 87 ALA A O 1
ATOM 701 N N . LEU A 1 88 ? 5.828 3.104 -9.891 1.00 85.75 88 LEU A N 1
ATOM 702 C CA . LEU A 1 88 ? 7.156 2.715 -10.335 1.00 85.75 88 LEU A CA 1
ATOM 703 C C . LEU A 1 88 ? 7.115 1.864 -11.616 1.00 85.75 88 LEU A C 1
ATOM 705 O O . LEU A 1 88 ? 7.883 2.089 -12.549 1.00 85.75 88 LEU A O 1
ATOM 709 N N . MET A 1 89 ? 6.151 0.949 -11.729 1.00 90.56 89 MET A N 1
ATOM 710 C CA . MET A 1 89 ? 5.936 0.155 -12.941 1.00 90.56 89 MET A CA 1
ATOM 711 C C . MET A 1 89 ? 5.630 1.035 -14.161 1.00 90.56 89 MET A C 1
ATOM 713 O O . MET A 1 89 ? 6.127 0.771 -15.258 1.00 90.56 89 MET A O 1
ATOM 717 N N . LYS A 1 90 ? 4.831 2.097 -13.996 1.00 91.56 90 LYS A N 1
ATOM 718 C CA . LYS A 1 90 ? 4.533 3.049 -15.081 1.00 91.56 90 LYS A CA 1
ATOM 719 C C . LYS A 1 90 ? 5.775 3.827 -15.507 1.00 91.56 90 LYS A C 1
ATOM 721 O O . LYS A 1 90 ? 5.975 4.018 -16.706 1.00 91.56 90 LYS A O 1
ATOM 726 N N . GLU A 1 91 ? 6.609 4.239 -14.556 1.00 92.19 91 GLU A N 1
ATOM 727 C CA . GLU A 1 91 ? 7.876 4.920 -14.842 1.00 92.19 91 GLU A CA 1
ATOM 728 C C . GLU A 1 91 ? 8.828 4.023 -15.637 1.00 92.19 91 GLU A C 1
ATOM 730 O O . GLU A 1 91 ? 9.340 4.433 -16.681 1.00 92.19 91 GLU A O 1
ATOM 735 N N . VAL A 1 92 ? 8.984 2.768 -15.212 1.00 92.44 92 VAL A N 1
ATOM 736 C CA . VAL A 1 92 ? 9.777 1.760 -15.927 1.00 92.44 92 VAL A CA 1
ATOM 737 C C . VAL A 1 92 ? 9.263 1.568 -17.355 1.00 92.44 92 VAL A C 1
ATOM 739 O O . VAL A 1 92 ? 10.048 1.606 -18.303 1.00 92.44 92 VAL A O 1
ATOM 742 N N . LEU A 1 93 ? 7.947 1.426 -17.552 1.00 92.19 93 LEU A N 1
ATOM 743 C CA . LEU A 1 93 ? 7.361 1.300 -18.895 1.00 92.19 93 LEU A CA 1
ATOM 744 C C . LEU A 1 93 ? 7.608 2.536 -19.766 1.00 92.19 93 LEU A C 1
ATOM 746 O O . LEU A 1 93 ? 7.860 2.407 -20.968 1.00 92.19 93 LEU A O 1
ATOM 750 N N . ALA A 1 94 ? 7.545 3.733 -19.184 1.00 92.88 94 ALA A N 1
ATOM 751 C CA . ALA A 1 94 ? 7.815 4.975 -19.896 1.00 92.88 94 ALA A CA 1
ATOM 752 C C . ALA A 1 94 ? 9.283 5.064 -20.336 1.00 92.88 94 ALA A C 1
ATOM 754 O O . ALA A 1 94 ? 9.556 5.407 -21.490 1.00 92.88 94 ALA A O 1
ATOM 755 N N . LEU A 1 95 ? 10.221 4.689 -19.462 1.00 92.12 95 LEU A N 1
ATOM 756 C CA . LEU A 1 95 ? 11.642 4.619 -19.795 1.00 92.12 95 LEU A CA 1
ATOM 757 C C . LEU A 1 95 ? 11.923 3.573 -20.875 1.00 92.12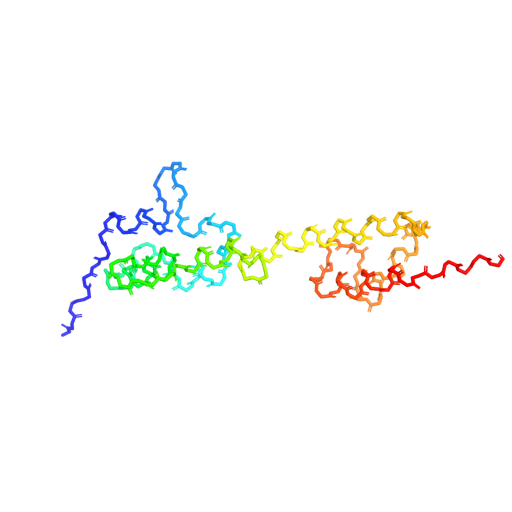 95 LEU A C 1
ATOM 759 O O . LEU A 1 95 ? 12.632 3.860 -21.836 1.00 92.12 95 LEU A O 1
ATOM 763 N N . MET A 1 96 ? 11.299 2.395 -20.793 1.00 91.12 96 MET A N 1
ATOM 764 C CA . MET A 1 96 ? 11.386 1.381 -21.850 1.00 91.12 96 MET A CA 1
ATOM 765 C C . MET A 1 96 ? 10.936 1.931 -23.201 1.00 91.12 96 MET A C 1
ATOM 767 O O . MET A 1 96 ? 11.602 1.712 -24.210 1.00 91.12 96 MET A O 1
ATOM 771 N N . LYS A 1 97 ? 9.829 2.679 -23.232 1.00 89.62 97 LYS A N 1
ATOM 772 C CA . LYS A 1 97 ? 9.345 3.318 -24.459 1.00 89.62 97 LYS A CA 1
ATOM 773 C C . LYS A 1 97 ? 10.324 4.378 -24.973 1.00 89.62 97 LYS A C 1
ATOM 775 O O . LYS A 1 97 ? 10.589 4.407 -26.171 1.00 89.62 97 LYS A O 1
ATOM 780 N N . LYS A 1 98 ? 10.865 5.219 -24.085 1.00 89.12 98 LYS A N 1
ATOM 781 C CA . LYS A 1 98 ? 11.852 6.264 -24.417 1.00 89.12 98 LYS A CA 1
ATOM 782 C C . LYS A 1 98 ? 13.127 5.672 -25.021 1.00 89.12 98 LYS A C 1
ATOM 784 O O . LYS A 1 98 ? 13.666 6.225 -25.971 1.00 89.12 98 LYS A O 1
ATOM 789 N N . ASN A 1 99 ? 13.558 4.532 -24.497 1.00 88.50 99 ASN A N 1
ATOM 790 C CA . ASN A 1 99 ? 14.759 3.824 -24.929 1.00 88.50 99 ASN A CA 1
ATOM 791 C C . ASN A 1 99 ? 14.502 2.836 -26.080 1.00 88.50 99 ASN A C 1
ATOM 793 O O . ASN A 1 99 ? 15.366 2.017 -26.383 1.00 88.50 99 ASN A O 1
ATOM 797 N N . TYR A 1 100 ? 13.321 2.883 -26.709 1.00 88.44 100 TYR A N 1
ATOM 798 C CA . TYR A 1 100 ? 12.930 1.999 -27.813 1.00 88.44 100 TYR A CA 1
ATOM 799 C C . TYR A 1 100 ? 13.050 0.495 -27.481 1.00 88.44 100 TYR A C 1
ATOM 801 O O . 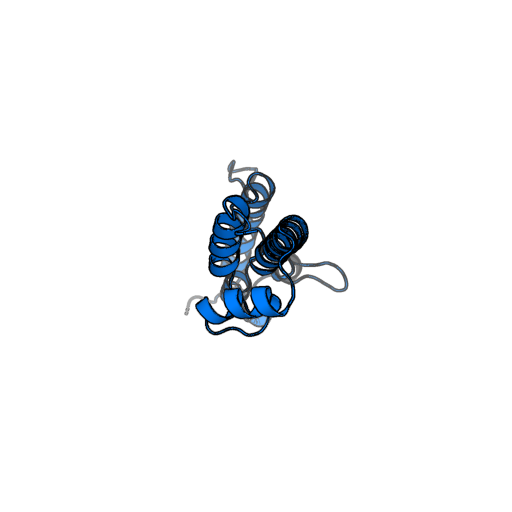TYR A 1 100 ? 13.322 -0.343 -28.338 1.00 88.44 100 TYR A O 1
ATOM 809 N N . ILE A 1 101 ? 12.810 0.119 -26.221 1.00 87.81 101 ILE A N 1
ATOM 810 C CA . ILE A 1 101 ? 12.852 -1.271 -25.755 1.00 87.81 101 ILE A CA 1
ATOM 811 C C . ILE A 1 101 ? 11.568 -1.989 -26.184 1.00 87.81 101 ILE A C 1
ATOM 813 O O . ILE A 1 101 ? 10.501 -1.833 -25.584 1.00 87.81 101 ILE A O 1
ATOM 817 N N . HIS A 1 102 ? 11.665 -2.816 -27.222 1.00 87.44 102 HIS A N 1
ATOM 818 C CA . HIS A 1 102 ? 10.548 -3.620 -27.729 1.00 87.44 102 HIS A CA 1
ATOM 819 C C . HIS A 1 102 ? 10.309 -4.897 -26.910 1.00 87.44 102 HIS A C 1
ATOM 821 O O . HIS A 1 102 ? 11.189 -5.364 -26.190 1.00 87.44 102 HIS A O 1
ATOM 827 N N . LYS A 1 103 ? 9.130 -5.520 -27.072 1.00 86.12 103 LYS A N 1
ATOM 828 C CA . LYS A 1 103 ? 8.696 -6.709 -26.307 1.00 86.12 103 LYS A CA 1
ATOM 829 C C . LYS A 1 103 ? 9.751 -7.825 -26.163 1.00 86.12 103 LYS A C 1
ATOM 831 O O . LYS A 1 103 ? 9.871 -8.346 -25.058 1.00 86.12 103 LYS A O 1
ATOM 836 N N . PRO A 1 104 ? 10.528 -8.214 -27.196 1.00 87.75 104 PRO A N 1
ATOM 837 C CA . PRO A 1 104 ? 11.566 -9.237 -27.027 1.00 87.75 104 PRO A CA 1
ATOM 838 C C . PRO A 1 104 ? 12.666 -8.823 -26.042 1.00 87.75 104 PRO A C 1
ATOM 840 O O . PRO A 1 104 ? 13.132 -9.638 -25.248 1.00 87.75 104 PRO A O 1
ATOM 843 N N . LEU A 1 105 ? 13.050 -7.545 -26.059 1.00 86.31 105 LEU A N 1
ATOM 844 C CA . LEU A 1 105 ? 14.061 -6.996 -25.165 1.00 86.31 105 LEU A CA 1
ATOM 845 C C . LEU A 1 105 ? 13.496 -6.753 -23.761 1.00 86.31 105 LEU A C 1
ATOM 847 O O . LEU A 1 105 ? 14.179 -7.056 -22.789 1.00 86.31 105 LEU A O 1
ATOM 851 N N . GLN A 1 106 ? 12.230 -6.331 -23.652 1.00 88.50 106 GLN A N 1
ATOM 852 C CA . GLN A 1 106 ? 11.504 -6.283 -22.377 1.00 88.50 106 GLN A CA 1
ATOM 853 C C . GLN A 1 106 ? 11.509 -7.661 -21.704 1.00 88.50 106 GLN A C 1
ATOM 855 O O . GLN A 1 106 ? 11.974 -7.793 -20.579 1.00 88.50 106 GLN A O 1
ATOM 860 N N . LYS A 1 107 ? 11.124 -8.718 -22.436 1.00 87.62 107 LYS A N 1
ATOM 861 C CA . LYS A 1 107 ? 11.182 -10.103 -21.940 1.00 87.62 107 LYS A CA 1
ATOM 862 C C . LYS A 1 107 ? 12.591 -10.517 -21.521 1.00 87.62 107 LYS A C 1
ATOM 864 O O . LYS A 1 107 ? 12.753 -11.182 -20.507 1.00 87.62 107 LYS A O 1
ATOM 869 N N . LYS A 1 108 ? 13.624 -10.124 -22.274 1.00 88.06 108 LYS A N 1
ATOM 870 C CA . LYS A 1 108 ? 15.023 -10.398 -21.906 1.00 88.06 108 LYS A CA 1
ATOM 871 C C . LYS A 1 108 ? 15.413 -9.701 -20.597 1.00 88.06 108 LYS A C 1
ATOM 873 O O . LYS A 1 108 ? 16.105 -10.312 -19.788 1.00 88.06 108 LYS A O 1
ATOM 878 N N . MET A 1 109 ? 14.956 -8.466 -20.383 1.00 87.56 109 MET A N 1
ATOM 879 C CA . MET A 1 109 ? 15.160 -7.730 -19.132 1.00 87.56 109 MET A CA 1
ATOM 880 C C . MET A 1 109 ? 14.413 -8.394 -17.966 1.00 87.56 109 MET A C 1
ATOM 882 O O . MET A 1 109 ? 15.018 -8.618 -16.924 1.00 87.56 109 MET A O 1
ATOM 886 N N . TYR A 1 110 ? 13.156 -8.810 -18.154 1.00 89.06 110 TYR A N 1
ATOM 887 C CA . TYR A 1 110 ? 12.377 -9.517 -17.122 1.00 89.06 110 TYR A CA 1
ATOM 888 C C . TYR A 1 110 ? 12.948 -10.903 -16.796 1.00 89.06 110 TYR A C 1
ATOM 890 O O . TYR A 1 110 ? 12.923 -11.334 -15.645 1.00 89.06 110 TYR A O 1
ATOM 898 N N . LYS A 1 111 ? 13.561 -11.576 -17.780 1.00 88.62 111 LYS A N 1
ATOM 899 C CA . LYS A 1 111 ? 14.205 -12.884 -17.597 1.00 88.62 111 LYS A CA 1
ATOM 900 C C . LYS A 1 111 ? 15.361 -12.848 -16.593 1.00 88.62 111 LYS A C 1
ATOM 902 O O . LYS A 1 111 ? 15.605 -13.864 -15.947 1.00 88.62 111 LYS A O 1
ATOM 907 N N . LYS A 1 112 ? 16.033 -11.700 -16.410 1.00 87.62 112 LYS A N 1
ATOM 908 C CA . LYS A 1 112 ? 17.022 -11.498 -15.329 1.00 87.62 112 LYS A CA 1
ATOM 909 C C . LYS A 1 112 ? 16.405 -11.791 -13.952 1.00 87.62 112 LYS A C 1
ATOM 911 O O . LYS A 1 112 ? 17.065 -12.377 -13.104 1.00 87.62 112 LYS A O 1
ATOM 916 N N . TYR A 1 113 ? 15.129 -11.452 -13.786 1.00 87.31 113 TYR A N 1
ATOM 917 C CA . TYR A 1 113 ? 14.327 -11.648 -12.577 1.00 87.31 113 TYR A CA 1
ATOM 918 C C . TYR A 1 113 ? 13.514 -12.954 -12.600 1.00 87.31 113 TYR A C 1
ATOM 920 O O . TYR A 1 113 ? 12.697 -13.201 -11.719 1.00 87.31 113 TYR A O 1
ATOM 928 N N . GLN A 1 114 ? 13.715 -13.807 -13.615 1.00 89.56 114 GLN A N 1
ATOM 929 C CA . GLN A 1 114 ? 12.930 -15.029 -13.837 1.00 89.56 114 GLN A CA 1
ATOM 930 C C . GLN A 1 114 ? 11.414 -14.757 -13.953 1.00 89.56 114 GLN A C 1
ATOM 932 O O . GLN A 1 114 ? 10.598 -15.578 -13.533 1.00 89.56 114 GLN A O 1
ATOM 937 N N . LYS A 1 115 ? 11.035 -13.599 -14.516 1.00 89.31 115 LYS A N 1
ATOM 938 C CA . LYS A 1 115 ? 9.642 -13.188 -14.761 1.00 89.31 115 LYS A CA 1
ATOM 939 C C . LYS A 1 115 ? 9.353 -13.029 -16.250 1.00 89.31 115 LYS A C 1
ATOM 941 O O . LYS A 1 115 ? 10.260 -12.772 -17.043 1.00 89.31 115 LYS A O 1
ATOM 946 N N . ASP A 1 116 ? 8.071 -13.123 -16.598 1.00 84.75 116 ASP A N 1
ATOM 947 C CA . ASP A 1 116 ? 7.587 -12.995 -17.975 1.00 84.75 116 ASP A CA 1
ATOM 948 C C . ASP A 1 116 ? 6.863 -11.665 -18.252 1.00 84.75 116 ASP A C 1
ATOM 950 O O . ASP A 1 116 ? 6.847 -11.216 -19.404 1.00 84.75 116 ASP A O 1
ATOM 954 N N . ASP A 1 117 ? 6.308 -11.015 -17.221 1.00 85.75 117 ASP A N 1
ATOM 955 C CA . ASP A 1 117 ? 5.596 -9.735 -17.313 1.00 85.75 117 ASP A CA 1
ATOM 956 C C . ASP A 1 117 ? 6.119 -8.732 -16.269 1.00 85.75 117 ASP A C 1
ATOM 958 O O . ASP A 1 117 ? 6.505 -9.085 -15.153 1.00 85.75 117 ASP A O 1
ATOM 962 N N . ILE A 1 118 ? 6.089 -7.446 -16.617 1.00 85.75 118 ILE A N 1
ATOM 963 C CA . ILE A 1 118 ? 6.415 -6.350 -15.703 1.00 85.75 118 ILE A CA 1
ATOM 964 C C . ILE A 1 118 ? 5.469 -6.317 -14.497 1.00 85.75 118 ILE A C 1
ATOM 966 O O . ILE A 1 118 ? 5.867 -5.951 -13.393 1.00 85.75 118 ILE A O 1
ATOM 970 N N . LYS A 1 119 ? 4.218 -6.754 -14.692 1.00 86.69 119 LYS A N 1
ATOM 971 C CA . LYS A 1 119 ? 3.219 -6.879 -13.627 1.00 86.69 119 LYS A CA 1
ATOM 972 C C . LYS A 1 119 ? 3.560 -7.950 -12.604 1.00 86.69 119 LYS A C 1
ATOM 974 O O . LYS A 1 119 ? 2.876 -7.999 -11.584 1.00 86.69 119 LYS A O 1
ATOM 979 N N . ASP A 1 120 ? 4.584 -8.760 -12.844 1.00 84.56 120 ASP A N 1
ATOM 980 C CA . ASP A 1 120 ? 5.061 -9.778 -11.912 1.00 84.56 120 ASP A CA 1
ATOM 981 C C . ASP A 1 120 ? 6.321 -9.336 -11.152 1.00 84.56 120 ASP A C 1
ATOM 983 O O . ASP A 1 120 ? 6.755 -10.049 -10.246 1.00 84.56 120 ASP A O 1
ATOM 987 N N . LEU A 1 121 ? 6.890 -8.169 -11.491 1.00 83.12 121 LEU A N 1
ATOM 988 C CA . LEU A 1 121 ? 8.090 -7.639 -10.843 1.00 83.12 121 LEU A CA 1
ATOM 989 C C . LEU A 1 121 ? 7.768 -7.016 -9.486 1.00 83.12 121 LEU A C 1
ATOM 991 O O . LEU A 1 121 ? 6.791 -6.277 -9.351 1.00 83.12 121 LEU A O 1
ATOM 995 N N . ALA A 1 122 ? 8.583 -7.296 -8.480 1.00 80.69 122 ALA A N 1
ATOM 996 C CA . ALA A 1 122 ? 8.523 -6.642 -7.179 1.00 80.69 122 ALA A CA 1
ATOM 997 C C . ALA A 1 122 ? 8.929 -5.160 -7.274 1.00 80.69 122 ALA A C 1
ATOM 999 O O . ALA A 1 122 ? 9.436 -4.701 -8.297 1.00 80.69 122 ALA A O 1
ATOM 1000 N N . PHE A 1 123 ? 8.681 -4.400 -6.208 1.00 78.25 123 PHE A N 1
ATOM 1001 C CA . PHE A 1 123 ? 9.005 -2.974 -6.164 1.00 78.25 123 PHE A CA 1
ATOM 1002 C C . PHE A 1 123 ? 10.504 -2.729 -6.410 1.00 78.25 123 PHE A C 1
ATOM 1004 O O . PHE A 1 123 ? 10.866 -1.949 -7.280 1.00 78.25 123 PHE A O 1
ATOM 1011 N N . GLU A 1 124 ? 11.373 -3.480 -5.742 1.00 77.94 124 GLU A N 1
ATOM 1012 C CA . GLU A 1 124 ? 12.832 -3.363 -5.842 1.00 77.94 124 GLU A CA 1
ATOM 1013 C C . GLU A 1 124 ? 13.344 -3.752 -7.237 1.00 77.94 124 GLU A C 1
ATOM 1015 O O . GLU A 1 124 ? 14.239 -3.118 -7.791 1.00 77.94 124 GLU A O 1
ATOM 1020 N N . GLU A 1 125 ? 12.731 -4.768 -7.848 1.00 86.12 125 GLU A N 1
ATOM 1021 C CA . GLU A 1 125 ? 13.061 -5.196 -9.211 1.00 86.12 125 GLU A CA 1
ATOM 1022 C C . GLU A 1 125 ? 12.691 -4.116 -10.235 1.00 86.12 125 GLU A C 1
ATOM 1024 O O . GLU A 1 125 ? 13.387 -3.937 -11.236 1.00 86.12 125 GLU A O 1
ATOM 1029 N N . LEU A 1 126 ? 11.614 -3.366 -9.979 1.00 87.50 126 LEU A N 1
ATOM 1030 C CA . LEU A 1 126 ? 11.248 -2.206 -10.780 1.00 87.50 126 LEU A CA 1
ATOM 1031 C C . LEU A 1 126 ? 12.201 -1.021 -10.543 1.00 87.50 126 LEU A C 1
ATOM 1033 O O . LEU A 1 126 ? 12.480 -0.304 -11.502 1.00 87.50 126 LEU A O 1
ATOM 1037 N N . GLU A 1 127 ? 12.733 -0.825 -9.331 1.00 87.75 127 GLU A N 1
ATOM 1038 C CA . GLU A 1 127 ? 13.728 0.225 -9.048 1.00 87.75 127 GLU A CA 1
ATOM 1039 C C . GLU A 1 127 ? 15.047 -0.064 -9.773 1.00 87.75 127 GLU A C 1
ATOM 1041 O O . GLU A 1 127 ? 15.528 0.782 -10.526 1.00 87.75 127 GLU A O 1
ATOM 1046 N N . GLU A 1 128 ? 15.584 -1.282 -9.660 1.00 88.56 128 GLU A N 1
ATOM 1047 C CA . GLU A 1 128 ? 16.798 -1.677 -10.391 1.00 88.56 128 GLU A CA 1
ATOM 1048 C C . GLU A 1 128 ? 16.623 -1.556 -11.908 1.00 88.56 128 GLU A C 1
ATOM 1050 O O . GLU A 1 128 ? 17.532 -1.155 -12.647 1.00 88.56 128 GLU A O 1
ATOM 1055 N N . LEU A 1 129 ? 15.448 -1.954 -12.400 1.00 91.88 129 LEU A N 1
ATOM 1056 C CA . LEU A 1 129 ? 15.147 -1.889 -13.818 1.00 91.88 129 LEU A CA 1
ATOM 1057 C C . LEU A 1 129 ? 15.026 -0.438 -14.281 1.00 91.88 129 LEU A C 1
ATOM 1059 O O . LEU A 1 129 ? 15.513 -0.109 -15.362 1.00 91.88 129 LEU A O 1
ATOM 1063 N N . LYS A 1 130 ? 14.439 0.437 -13.461 1.00 92.38 130 LYS A N 1
ATOM 1064 C CA . LYS A 1 130 ? 14.410 1.881 -13.695 1.00 92.38 130 LYS A CA 1
ATOM 1065 C C . LYS A 1 130 ? 15.827 2.445 -13.786 1.00 92.38 130 LYS A C 1
ATOM 1067 O O . LYS A 1 130 ? 16.139 3.060 -14.800 1.00 92.38 130 LYS A O 1
ATOM 1072 N N . GLU A 1 131 ? 16.697 2.171 -12.815 1.00 90.75 131 GLU A N 1
ATOM 1073 C CA . GLU A 1 131 ? 18.092 2.644 -12.822 1.00 90.75 131 GLU A CA 1
ATOM 1074 C C . GLU A 1 131 ? 18.862 2.155 -14.055 1.00 90.75 131 GLU A C 1
ATOM 1076 O O . GLU A 1 131 ? 19.576 2.921 -14.709 1.00 90.75 131 GLU A O 1
ATOM 1081 N N . THR A 1 132 ? 18.674 0.881 -14.418 1.00 90.12 132 THR A N 1
ATOM 1082 C CA . THR A 1 132 ? 19.265 0.293 -15.626 1.00 90.12 132 THR A CA 1
ATOM 1083 C C . THR A 1 132 ? 18.801 1.034 -16.876 1.00 90.12 13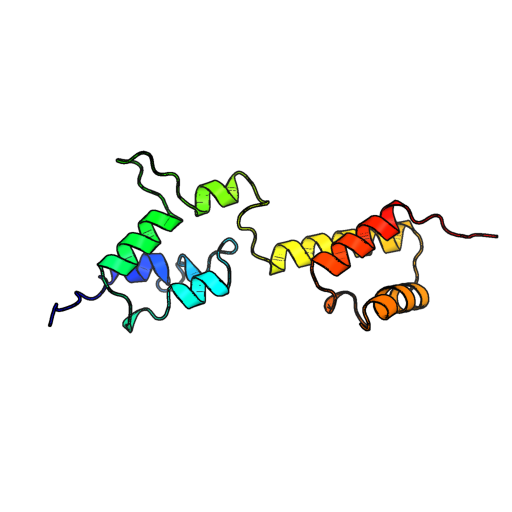2 THR A C 1
ATOM 1085 O O . THR A 1 132 ? 19.597 1.285 -17.777 1.00 90.12 132 THR A O 1
ATOM 1088 N N . LEU A 1 133 ? 17.513 1.382 -16.946 1.00 90.00 133 LEU A N 1
ATOM 1089 C CA . LEU A 1 133 ? 16.928 2.092 -18.078 1.00 90.00 133 LEU A CA 1
ATOM 1090 C C . LEU A 1 133 ? 17.326 3.573 -18.117 1.00 90.00 133 LEU A C 1
ATOM 1092 O O . LEU A 1 133 ? 17.482 4.119 -19.204 1.00 90.00 133 LEU A O 1
ATOM 1096 N N . GLU A 1 134 ? 17.521 4.229 -16.978 1.00 89.25 134 GLU A N 1
ATOM 1097 C CA . GLU A 1 134 ? 17.996 5.619 -16.925 1.00 89.25 134 GLU A CA 1
ATOM 1098 C C . GLU A 1 134 ? 19.402 5.771 -17.517 1.00 89.25 134 GLU A C 1
ATOM 1100 O O . GLU A 1 134 ? 19.680 6.760 -18.194 1.00 89.25 134 GLU A O 1
ATOM 1105 N N . HIS A 1 135 ? 20.249 4.755 -17.340 1.00 86.31 135 HIS A N 1
ATOM 1106 C CA . HIS A 1 135 ? 21.611 4.700 -17.880 1.00 86.31 135 HIS A CA 1
ATOM 1107 C C . HIS A 1 135 ? 21.725 3.836 -19.140 1.00 86.31 135 HIS A C 1
ATOM 1109 O O . HIS A 1 135 ? 22.830 3.549 -19.606 1.00 86.31 135 HIS A O 1
ATOM 1115 N N . TYR A 1 136 ? 20.596 3.392 -19.692 1.00 84.31 136 TYR A N 1
ATOM 1116 C CA . TYR A 1 136 ? 20.603 2.534 -20.862 1.00 84.31 136 TYR A CA 1
ATOM 1117 C C . TYR A 1 136 ? 21.055 3.330 -22.081 1.00 84.31 136 TYR A C 1
ATOM 1119 O O . TYR A 1 136 ? 20.334 4.191 -22.585 1.00 84.31 136 TYR A O 1
ATOM 1127 N N . VAL A 1 137 ? 22.246 3.004 -22.576 1.00 75.62 137 VAL A N 1
ATOM 1128 C CA . VAL A 1 137 ? 22.735 3.472 -23.868 1.00 75.62 137 VAL A CA 1
ATOM 1129 C C . VAL A 1 137 ? 22.334 2.426 -24.905 1.00 75.62 137 VAL A C 1
ATOM 1131 O O . VAL A 1 137 ? 22.813 1.291 -24.834 1.00 75.62 137 VAL A O 1
ATOM 1134 N N . PRO A 1 138 ? 21.440 2.759 -25.848 1.00 67.44 138 PRO A N 1
ATOM 1135 C CA . PRO A 1 138 ? 21.084 1.834 -26.906 1.00 67.44 138 PRO A CA 1
ATOM 1136 C C . PRO A 1 138 ? 22.326 1.524 -27.750 1.00 67.44 138 PRO A C 1
ATOM 1138 O O . PRO A 1 138 ? 22.928 2.430 -28.320 1.00 67.44 138 PRO A O 1
ATOM 1141 N N . ASP A 1 139 ? 22.706 0.249 -27.839 1.00 64.81 139 ASP A N 1
ATOM 1142 C CA . ASP A 1 139 ? 23.817 -0.211 -28.683 1.00 64.81 139 ASP A CA 1
ATOM 1143 C C . ASP A 1 139 ? 23.337 -0.269 -30.142 1.00 64.81 139 ASP A C 1
ATOM 1145 O O . ASP A 1 139 ? 23.018 -1.328 -30.683 1.00 64.81 139 ASP A O 1
ATOM 1149 N N . TRP A 1 140 ? 23.141 0.906 -30.743 1.00 61.31 140 TRP A N 1
ATOM 1150 C CA . TRP A 1 140 ? 22.840 1.044 -32.165 1.00 61.31 140 TRP A CA 1
ATOM 1151 C C . TRP A 1 140 ? 24.190 1.152 -32.876 1.00 61.31 140 TRP A C 1
ATOM 1153 O O . TRP A 1 140 ? 24.702 2.250 -33.090 1.00 61.31 140 TRP A O 1
ATOM 1163 N N . LYS A 1 141 ? 24.791 -0.007 -33.158 1.00 46.16 141 LYS A N 1
ATOM 1164 C CA . LYS A 1 141 ? 25.805 -0.147 -34.209 1.00 46.16 141 LYS A CA 1
ATOM 1165 C C . LYS A 1 141 ? 25.144 -0.254 -35.573 1.00 46.16 141 LYS A C 1
ATOM 1167 O O . LYS A 1 141 ? 24.090 -0.924 -35.655 1.00 46.16 141 LYS A O 1
#